Protein AF-A0A351HZQ1-F1 (afdb_monomer_lite)

Sequence (176 aa):
MEFIVR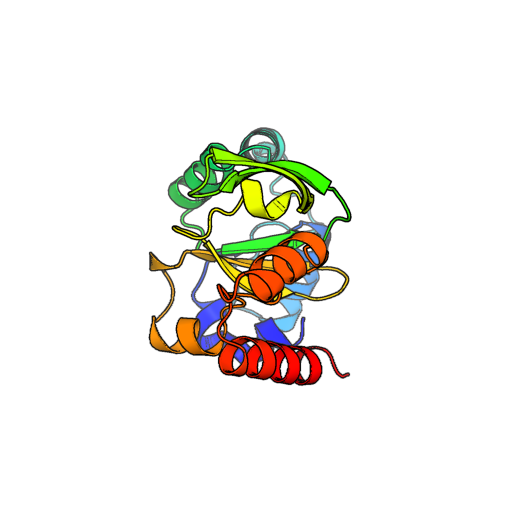ERDVLGSLRLFNQYEWGGYLGWRMGESYKVFGDGRYLFHGQLPEIQKALVSAAGISALAERRGLGGFLIKNESLHLASTRVYPDGSRREILRPWYVFMFPREHWALVYWDDQALLFLDRSKVPAEWLAAHEYRWLRPSDAAALQDALSRGEVQLGALQAERVRHGAQTAR

Radius of gyration: 16.97 Å; chains: 1; bounding box: 44×38×44 Å

Foldseek 3Di:
DVVCLVVLVFNLCFAEAEDQCCQVVCCVSNPPSHDRPHYPVCPCVVCVVLVVVLQVALVSVVVCCVVVVGFKYKDFPDPDWDWDWDADPVRDIDIDTAHPVCGNAPPVFWFFQDDDNTITIIGGCVRGPVVVSVLGGDPQDDPPGVRVSVVCVVVVNDDPVVNVSVVVVRCVVPPD

Secondary structure (DSSP, 8-state):
-HHHHHTHHHHTTS-EEE-HHHHHHHHHHHGGG---S--TT-TTGGGHHHHHHHHTSHHHHHHHHHHHT-SEEEEE----EEEEEEE-TTS-EEEEEEETHHHHS-TTTEEEEEE-SSEEEEEEGGGS-HHHHHHH--SS--TT-HHHHHHHHHTT-S-HHHHHHHHHHHHHHH--

Structure (mmCIF, N/CA/C/O backbone):
data_AF-A0A351HZQ1-F1
#
_entry.id   AF-A0A351HZQ1-F1
#
loop_
_atom_site.group_PDB
_atom_site.id
_atom_site.type_symbol
_atom_site.label_atom_id
_atom_site.label_alt_id
_atom_site.label_comp_id
_atom_site.label_asym_id
_atom_site.label_entity_id
_atom_site.label_seq_id
_atom_site.pdbx_PDB_ins_code
_atom_site.Cartn_x
_atom_site.Cartn_y
_atom_site.Cartn_z
_atom_site.occupancy
_atom_site.B_iso_or_equiv
_atom_site.auth_seq_id
_atom_site.auth_comp_id
_atom_site.auth_asym_id
_atom_site.auth_atom_id
_atom_site.pdbx_PDB_model_num
ATOM 1 N N . MET A 1 1 ? -10.443 -7.868 4.175 1.00 65.25 1 MET A N 1
ATOM 2 C CA . MET A 1 1 ? -10.691 -7.367 5.559 1.00 65.25 1 MET A CA 1
ATOM 3 C C . MET A 1 1 ? -10.381 -8.371 6.674 1.00 65.25 1 MET A C 1
ATOM 5 O O . MET A 1 1 ? -9.990 -7.926 7.745 1.00 65.25 1 MET A O 1
ATOM 9 N N . GLU A 1 2 ? -10.490 -9.689 6.456 1.00 84.81 2 GLU A N 1
ATOM 10 C CA . GLU A 1 2 ? -10.079 -10.702 7.456 1.00 84.81 2 GLU A CA 1
ATOM 11 C C . GLU A 1 2 ? -8.603 -10.579 7.876 1.00 84.81 2 GLU A C 1
ATOM 13 O O . GLU A 1 2 ? -8.262 -10.817 9.031 1.00 84.81 2 GLU A O 1
ATOM 18 N N . PHE A 1 3 ? -7.735 -10.110 6.972 1.00 91.88 3 PHE A N 1
ATOM 19 C CA . PHE A 1 3 ? -6.334 -9.811 7.279 1.00 91.88 3 PHE A CA 1
ATOM 20 C C . PHE A 1 3 ? -6.168 -8.890 8.497 1.00 91.88 3 PHE A C 1
ATOM 22 O O . PHE A 1 3 ? -5.400 -9.211 9.394 1.00 91.88 3 PHE A O 1
ATOM 29 N N . ILE A 1 4 ? -6.905 -7.774 8.565 1.00 90.50 4 ILE A N 1
ATOM 30 C CA . ILE A 1 4 ? -6.718 -6.789 9.642 1.00 90.50 4 ILE A CA 1
ATOM 31 C C . ILE A 1 4 ? -7.123 -7.365 11.003 1.00 90.50 4 ILE A C 1
ATOM 33 O O . ILE A 1 4 ? -6.475 -7.091 12.009 1.00 90.50 4 ILE A O 1
ATOM 37 N N . VAL A 1 5 ? -8.169 -8.195 11.018 1.00 91.06 5 VAL A N 1
ATOM 38 C CA . VAL A 1 5 ? -8.659 -8.866 12.229 1.00 91.06 5 VAL A CA 1
ATOM 39 C C . VAL A 1 5 ? -7.672 -9.926 12.707 1.00 91.06 5 VAL A C 1
ATOM 41 O O . VAL A 1 5 ? -7.398 -10.008 13.902 1.00 91.06 5 VAL A O 1
ATOM 44 N N . ARG A 1 6 ? -7.116 -10.720 11.786 1.00 92.75 6 ARG A N 1
ATOM 45 C CA . ARG A 1 6 ? -6.118 -11.739 12.125 1.00 92.75 6 ARG A CA 1
ATOM 46 C C . ARG A 1 6 ? -4.830 -11.117 12.661 1.00 92.75 6 ARG A C 1
ATOM 48 O O . ARG A 1 6 ? -4.293 -11.601 13.646 1.00 92.75 6 ARG A O 1
ATOM 55 N N . GLU A 1 7 ? -4.376 -10.023 12.058 1.00 94.44 7 GLU A N 1
ATOM 56 C CA . GLU A 1 7 ? -3.133 -9.336 12.433 1.00 94.44 7 GLU A CA 1
ATOM 57 C C . GLU A 1 7 ? -3.353 -8.235 13.493 1.00 94.44 7 GLU A C 1
ATOM 59 O O . GLU A 1 7 ? -2.584 -7.271 13.581 1.00 94.44 7 GLU A O 1
ATOM 64 N N . ARG A 1 8 ? -4.425 -8.336 14.291 1.00 92.31 8 ARG A N 1
ATOM 65 C CA . ARG A 1 8 ? -4.867 -7.272 15.210 1.00 92.31 8 ARG A CA 1
ATOM 66 C C . ARG A 1 8 ? -3.835 -6.868 16.256 1.00 92.31 8 ARG A C 1
ATOM 68 O O . ARG A 1 8 ? -3.844 -5.712 16.668 1.00 92.31 8 ARG A O 1
ATOM 75 N N . ASP A 1 9 ? -2.963 -7.781 16.666 1.00 92.56 9 ASP A N 1
ATOM 76 C CA . ASP A 1 9 ? -1.966 -7.510 17.705 1.00 92.56 9 ASP A CA 1
ATOM 77 C C . ASP A 1 9 ? -0.962 -6.450 17.242 1.00 92.56 9 ASP A C 1
ATOM 79 O O . ASP A 1 9 ? -0.561 -5.578 18.010 1.00 92.56 9 ASP A O 1
ATOM 83 N N . VAL A 1 10 ? -0.624 -6.462 15.949 1.00 94.44 10 VAL A N 1
ATOM 84 C CA . VAL A 1 10 ? 0.206 -5.425 15.333 1.00 94.44 10 VAL A CA 1
ATOM 85 C C . VAL A 1 10 ? -0.666 -4.257 14.887 1.00 94.44 10 VAL A C 1
ATOM 87 O O . VAL A 1 10 ? -0.426 -3.114 15.277 1.00 94.44 10 VAL A O 1
ATOM 90 N N . LEU A 1 11 ? -1.708 -4.522 14.097 1.00 94.38 11 LEU A N 1
ATOM 91 C CA . LEU A 1 11 ? -2.445 -3.470 13.394 1.00 94.38 11 LEU A CA 1
ATOM 92 C C . LEU A 1 11 ? -3.381 -2.655 14.290 1.00 94.38 11 LEU A C 1
ATOM 94 O O . LEU A 1 11 ? -3.608 -1.483 14.002 1.00 94.38 11 LEU A O 1
ATOM 98 N N . GLY A 1 12 ? -3.903 -3.232 15.374 1.00 91.31 12 GLY A N 1
ATOM 99 C CA . GLY A 1 12 ? -4.739 -2.517 16.342 1.00 91.31 12 GLY A CA 1
ATOM 100 C C . GLY A 1 12 ? -3.957 -1.479 17.151 1.00 91.31 12 GLY A C 1
ATOM 101 O O . GLY A 1 12 ? -4.482 -0.433 17.526 1.00 91.31 12 GLY A O 1
ATOM 102 N N . SER A 1 13 ? -2.656 -1.702 17.357 1.00 90.88 13 SER A N 1
ATOM 103 C CA . SER A 1 13 ? -1.802 -0.720 18.037 1.00 90.88 13 SER A CA 1
ATOM 104 C C . SER A 1 13 ? -1.551 0.546 17.201 1.00 90.88 13 SER A C 1
ATOM 106 O O . SER A 1 13 ? -1.206 1.601 17.742 1.00 90.88 13 SER A O 1
ATOM 108 N N . LEU A 1 14 ? -1.751 0.467 15.880 1.00 94.06 14 LEU A N 1
ATOM 109 C CA . LEU A 1 14 ? -1.482 1.549 14.942 1.00 94.06 14 LEU A CA 1
ATOM 110 C C . LEU A 1 14 ? -2.696 2.462 14.754 1.00 94.06 14 LEU A C 1
ATOM 112 O O . LEU A 1 14 ? -3.853 2.050 14.772 1.00 94.06 14 LEU A O 1
ATOM 116 N N . ARG A 1 15 ? -2.419 3.737 14.468 1.00 94.75 15 ARG A N 1
ATOM 117 C CA . ARG A 1 15 ? -3.415 4.647 13.888 1.00 94.75 15 ARG A CA 1
ATOM 118 C C . ARG A 1 15 ? -3.358 4.526 12.374 1.00 94.75 15 ARG A C 1
ATOM 120 O O . ARG A 1 15 ? -2.411 5.020 11.767 1.00 94.75 15 ARG A O 1
ATOM 127 N N . LEU A 1 16 ? -4.336 3.877 11.761 1.00 95.75 16 LEU A N 1
ATOM 128 C CA . LEU A 1 16 ? -4.394 3.757 10.307 1.00 95.75 16 LEU A CA 1
ATOM 129 C C . LEU A 1 16 ? -5.350 4.801 9.739 1.00 95.75 16 LEU A C 1
ATOM 131 O O . LEU A 1 16 ? -6.472 4.943 10.219 1.00 95.75 16 LEU A O 1
ATOM 135 N N . PHE A 1 17 ? -4.927 5.506 8.692 1.00 96.38 17 PHE A N 1
ATOM 136 C CA . PHE A 1 17 ? -5.881 6.191 7.830 1.00 96.38 17 PHE A CA 1
ATOM 137 C C . PHE A 1 17 ? -6.785 5.146 7.173 1.00 96.38 17 PHE A C 1
ATOM 139 O O . PHE A 1 17 ? -6.291 4.130 6.686 1.00 96.38 17 PHE A O 1
ATOM 146 N N . ASN A 1 18 ? -8.087 5.407 7.117 1.00 94.50 18 ASN A N 1
ATOM 147 C CA . ASN A 1 18 ? -9.034 4.598 6.362 1.00 94.50 18 ASN A CA 1
ATOM 148 C C . ASN A 1 18 ? -9.979 5.497 5.566 1.00 94.50 18 ASN A C 1
ATOM 150 O O . ASN A 1 18 ? -10.333 6.592 6.004 1.00 94.50 18 ASN A O 1
ATOM 154 N N . GLN A 1 19 ? -10.427 4.994 4.420 1.00 89.94 19 GLN A N 1
ATOM 155 C CA . GLN A 1 19 ? -11.520 5.600 3.661 1.00 89.94 19 GLN A CA 1
ATOM 156 C C . GLN A 1 19 ? -12.796 5.607 4.511 1.00 89.94 19 GLN A C 1
ATOM 158 O O . GLN A 1 19 ? -13.056 4.661 5.265 1.00 89.94 19 GLN A O 1
ATOM 163 N N . TYR A 1 20 ? -13.567 6.690 4.441 1.00 88.62 20 TYR A N 1
ATOM 164 C CA . TYR A 1 20 ? -14.661 6.944 5.383 1.00 88.62 20 TYR A CA 1
ATOM 165 C C . TYR A 1 20 ? -15.799 5.924 5.264 1.00 88.62 20 TYR A C 1
ATOM 167 O O . TYR A 1 20 ? -16.468 5.626 6.251 1.00 88.62 20 TYR A O 1
ATOM 175 N N . GLU A 1 21 ? -15.982 5.322 4.090 1.00 90.69 21 GLU A N 1
ATOM 176 C CA . GLU A 1 21 ? -16.977 4.275 3.860 1.00 90.69 21 GLU A CA 1
ATOM 177 C C . GLU A 1 21 ? -16.666 2.994 4.657 1.00 90.69 21 GLU A C 1
ATOM 179 O O . GLU A 1 21 ? -17.563 2.200 4.929 1.00 90.69 21 GLU A O 1
ATOM 184 N N . TRP A 1 22 ? -15.410 2.791 5.070 1.00 93.00 22 TRP A N 1
ATOM 185 C CA . TRP A 1 22 ? -14.972 1.588 5.789 1.00 93.00 22 TRP A CA 1
ATOM 186 C C . TRP A 1 22 ? -14.932 1.755 7.308 1.00 93.00 22 TRP A C 1
ATOM 188 O O . TRP A 1 22 ? -14.883 0.759 8.030 1.00 93.00 22 TRP A O 1
ATOM 198 N N . GLY A 1 23 ? -14.966 2.990 7.813 1.00 92.19 23 GLY A N 1
ATOM 199 C CA . GLY A 1 23 ? -14.710 3.271 9.227 1.00 92.19 23 GLY A CA 1
ATOM 200 C C . GLY A 1 23 ? -15.687 2.594 10.185 1.00 92.19 23 GLY A C 1
ATOM 201 O O . GLY A 1 23 ? -15.262 2.001 11.174 1.00 92.19 23 GLY A O 1
ATOM 202 N N . GLY A 1 24 ? -16.985 2.611 9.861 1.00 91.25 24 GLY A N 1
ATOM 203 C CA . GLY A 1 24 ? -18.012 1.980 10.697 1.00 91.25 24 GLY A CA 1
ATOM 204 C C . GLY A 1 24 ? -17.820 0.465 10.809 1.00 91.25 24 GLY A C 1
ATOM 205 O O . GLY A 1 24 ? -17.868 -0.090 11.905 1.00 91.25 24 GLY A O 1
ATOM 206 N N . TYR A 1 25 ? -17.519 -0.196 9.687 1.00 91.19 25 TYR A N 1
ATOM 207 C CA . TYR A 1 25 ? -17.239 -1.633 9.661 1.00 91.19 25 TYR A CA 1
ATOM 208 C C . TYR A 1 25 ? -15.957 -1.987 10.427 1.00 91.19 25 TYR A C 1
ATOM 210 O O . TYR A 1 25 ? -15.951 -2.947 11.197 1.00 91.19 25 TYR A O 1
ATOM 218 N N . LEU A 1 26 ? -14.886 -1.204 10.256 1.00 91.50 26 LEU A N 1
ATOM 219 C CA . LEU A 1 26 ? -13.619 -1.416 10.964 1.00 91.50 26 LEU A CA 1
ATOM 220 C C . LEU A 1 26 ? -13.797 -1.280 12.478 1.00 91.50 26 LEU A C 1
ATOM 222 O O . LEU A 1 26 ? -13.333 -2.144 13.218 1.00 91.50 26 LEU A O 1
ATOM 226 N N . GLY A 1 27 ? -14.524 -0.251 12.926 1.00 90.81 27 GLY A N 1
ATOM 227 C CA . GLY A 1 27 ? -14.865 -0.076 14.337 1.00 90.81 27 GLY A CA 1
ATOM 228 C C . GLY A 1 27 ? -15.675 -1.250 14.893 1.00 90.81 27 GLY A C 1
ATOM 229 O O . GLY A 1 27 ? -15.351 -1.764 15.959 1.00 90.81 27 GLY A O 1
ATOM 230 N N . TRP A 1 28 ? -16.677 -1.732 14.151 1.00 91.19 28 TRP A N 1
ATOM 231 C CA . TRP A 1 28 ? -17.477 -2.891 14.562 1.00 91.19 28 TRP A CA 1
ATOM 232 C C . TRP A 1 28 ? -16.655 -4.187 14.651 1.00 91.19 28 TRP A C 1
ATOM 234 O O . TRP A 1 28 ? -16.761 -4.910 15.638 1.00 91.19 28 TRP A O 1
ATOM 244 N N . ARG A 1 29 ? -15.810 -4.485 13.653 1.00 90.75 29 ARG A N 1
ATOM 245 C CA . ARG A 1 29 ? -15.017 -5.730 13.619 1.00 90.75 29 ARG A CA 1
ATOM 246 C C . ARG A 1 29 ? -13.864 -5.757 14.612 1.00 90.75 29 ARG A C 1
ATOM 248 O O . ARG A 1 29 ? -13.556 -6.822 15.137 1.00 90.75 29 ARG A O 1
ATOM 255 N N . MET A 1 30 ? -13.189 -4.628 14.808 1.00 89.00 30 MET A N 1
ATOM 256 C CA . MET A 1 30 ? -11.969 -4.559 15.617 1.00 89.00 30 MET A CA 1
ATOM 257 C C . MET A 1 30 ? -12.231 -4.094 17.056 1.00 89.00 30 MET A C 1
ATOM 259 O O . MET A 1 30 ? -11.363 -4.244 17.921 1.00 89.00 30 MET A O 1
ATOM 263 N N . GLY A 1 31 ? -13.417 -3.547 17.335 1.00 86.06 31 GLY A N 1
ATOM 264 C CA . GLY A 1 31 ? -13.788 -3.031 18.649 1.00 86.06 31 GLY A CA 1
ATOM 265 C C . GLY A 1 31 ? -12.844 -1.930 19.141 1.00 86.06 31 GLY A C 1
ATOM 266 O O . GLY A 1 31 ? -12.267 -1.175 18.359 1.00 86.06 31 GLY A O 1
ATOM 267 N N . GLU A 1 32 ? -12.647 -1.866 20.458 1.00 83.62 32 GLU A N 1
ATOM 268 C CA . GLU A 1 32 ? -11.841 -0.826 21.121 1.00 83.62 32 GLU A CA 1
ATOM 269 C C . GLU A 1 32 ? -10.360 -0.839 20.725 1.00 83.62 32 GLU A C 1
ATOM 271 O O . GLU A 1 32 ? -9.666 0.170 20.852 1.00 83.62 32 GLU A O 1
ATOM 276 N N . SER A 1 33 ? -9.876 -1.968 20.200 1.00 80.38 33 SER A N 1
ATOM 277 C CA . SER A 1 33 ? -8.493 -2.110 19.746 1.00 80.38 33 SER A CA 1
ATOM 278 C C . SER A 1 33 ? -8.176 -1.347 18.460 1.00 80.38 33 SER A C 1
ATOM 280 O O . SER A 1 33 ? -7.027 -1.360 18.050 1.00 80.38 33 SER A O 1
ATOM 282 N N . TYR A 1 34 ? -9.140 -0.684 17.812 1.00 87.31 34 TYR A N 1
ATOM 283 C CA . TYR A 1 34 ? -8.896 0.064 16.578 1.00 87.31 34 TYR A CA 1
ATOM 284 C C . TYR A 1 34 ? -9.431 1.489 16.646 1.00 87.31 34 TYR A C 1
ATOM 286 O O . TYR A 1 34 ? -10.611 1.740 16.893 1.00 87.31 34 TYR A O 1
ATOM 294 N N . LYS A 1 35 ? -8.552 2.450 16.357 1.00 89.19 35 LYS A N 1
ATOM 295 C CA . LYS A 1 35 ? -8.910 3.869 16.299 1.00 89.19 35 LYS A CA 1
ATOM 296 C C . LYS A 1 35 ? -9.317 4.232 14.878 1.00 89.19 35 LYS A C 1
ATOM 298 O O . LYS A 1 35 ? -8.463 4.488 14.034 1.00 89.19 35 LYS A O 1
ATOM 303 N N . VAL A 1 36 ? -10.626 4.267 14.638 1.00 89.75 36 VAL A N 1
ATOM 304 C CA . VAL A 1 36 ? -11.205 4.691 13.357 1.00 89.75 36 VAL A CA 1
ATOM 305 C C . VAL A 1 36 ? -10.781 6.128 13.044 1.00 89.75 36 VAL A C 1
ATOM 307 O O . VAL A 1 36 ? -10.999 7.029 13.853 1.00 89.75 36 VAL A O 1
ATOM 310 N N . PHE A 1 37 ? -10.180 6.343 11.870 1.00 91.94 37 PHE A N 1
ATOM 311 C CA . PHE A 1 37 ? -9.738 7.670 11.435 1.00 91.94 37 PHE A CA 1
ATOM 312 C C . PHE A 1 37 ? -10.916 8.541 10.982 1.00 91.94 37 PHE A C 1
ATOM 314 O O . PHE A 1 37 ? -11.021 9.704 11.362 1.00 91.94 37 PHE A O 1
ATOM 321 N N . GLY A 1 38 ? -11.828 7.961 10.202 1.00 89.38 38 GLY A N 1
ATOM 322 C CA . GLY A 1 38 ? -13.076 8.586 9.768 1.00 89.38 38 GLY A CA 1
ATOM 323 C C . GLY A 1 38 ? -14.109 7.526 9.396 1.00 89.38 38 GLY A C 1
ATOM 324 O O . GLY A 1 38 ? -13.738 6.427 8.985 1.00 89.38 38 GLY A O 1
ATOM 325 N N . ASP A 1 39 ? -15.396 7.836 9.557 1.00 90.69 39 ASP A N 1
ATOM 326 C CA . ASP A 1 39 ? -16.506 6.946 9.199 1.00 90.69 39 ASP A CA 1
ATOM 327 C C . ASP A 1 39 ? -17.709 7.697 8.604 1.00 90.69 39 ASP A C 1
ATOM 329 O O . ASP A 1 39 ? -17.714 8.924 8.510 1.00 90.69 39 ASP A O 1
ATOM 333 N N . GLY A 1 40 ? -18.763 6.965 8.234 1.00 86.62 40 GLY A N 1
ATOM 334 C CA . GLY A 1 40 ? -19.977 7.520 7.628 1.00 86.62 40 GLY A CA 1
ATOM 335 C C . GLY A 1 40 ? -20.721 8.589 8.444 1.00 86.62 40 GLY A C 1
ATOM 336 O O . GLY A 1 40 ? -21.600 9.241 7.891 1.00 86.62 40 GLY A O 1
ATOM 337 N N . ARG A 1 41 ? -20.373 8.835 9.718 1.00 87.12 41 ARG A N 1
ATOM 338 C CA . ARG A 1 41 ? -20.931 9.952 10.508 1.00 87.12 41 ARG A CA 1
ATOM 339 C C . ARG A 1 41 ? -20.371 11.310 10.087 1.00 87.12 41 ARG A C 1
ATOM 341 O O . ARG A 1 41 ? -20.878 12.336 10.527 1.00 87.12 41 ARG A O 1
ATOM 348 N N . TYR A 1 42 ? -19.311 11.326 9.275 1.00 86.12 42 TYR A N 1
ATOM 349 C CA . TYR A 1 42 ? -18.762 12.534 8.652 1.00 86.12 42 TYR A CA 1
ATOM 350 C C . TYR A 1 42 ? -18.246 13.601 9.643 1.00 86.12 42 TYR A C 1
ATOM 352 O O . TYR A 1 42 ? -18.037 14.763 9.294 1.00 86.12 42 TYR A O 1
ATOM 360 N N . LEU A 1 43 ? -17.940 13.203 10.885 1.00 84.94 43 LEU A N 1
ATOM 361 C CA . LEU A 1 43 ? -17.435 14.097 11.943 1.00 84.94 43 LEU A CA 1
ATOM 362 C C . LEU A 1 43 ? -16.071 14.737 11.609 1.00 84.94 43 LEU A C 1
ATOM 364 O O . LEU A 1 43 ? -15.678 15.727 12.217 1.00 84.94 43 LEU A O 1
ATOM 368 N N . PHE A 1 44 ? -15.367 14.208 10.609 1.00 84.94 44 PHE A N 1
ATOM 369 C CA . PHE A 1 44 ? -14.059 14.664 10.134 1.00 84.94 44 PHE A CA 1
ATOM 370 C C . PHE A 1 44 ? -14.142 15.636 8.939 1.00 84.94 44 PHE A C 1
ATOM 372 O O . PHE A 1 44 ? -13.105 16.041 8.421 1.00 84.94 44 PHE A O 1
ATOM 379 N N . HIS A 1 45 ? -15.342 16.031 8.494 1.00 85.31 45 HIS A N 1
ATOM 380 C CA . HIS A 1 45 ? -15.558 16.886 7.316 1.00 85.31 45 HIS A CA 1
ATOM 381 C C . HIS A 1 45 ? -14.693 18.161 7.270 1.00 85.31 45 HIS A C 1
ATOM 383 O O . HIS A 1 45 ? -14.139 18.486 6.223 1.00 85.31 45 HIS A O 1
ATOM 389 N N . GLY A 1 46 ? -14.488 18.844 8.404 1.00 88.88 46 GLY A N 1
ATOM 390 C CA . GLY A 1 46 ? -13.620 20.029 8.483 1.00 88.88 46 GLY A CA 1
ATOM 391 C C . GLY A 1 46 ? -12.138 19.756 8.178 1.00 88.88 46 GLY A C 1
ATOM 392 O O . GLY A 1 46 ? -11.381 20.681 7.906 1.00 88.88 46 GLY A O 1
ATOM 393 N N . GLN A 1 47 ? -11.717 18.490 8.194 1.00 89.44 47 GLN A N 1
ATOM 394 C CA . GLN A 1 47 ? -10.354 18.047 7.883 1.00 89.44 47 GLN A CA 1
ATOM 395 C C . GLN A 1 47 ? -10.200 17.604 6.420 1.00 89.44 47 GLN A C 1
ATOM 397 O O . GLN A 1 47 ? -9.077 17.383 5.967 1.00 89.44 47 GLN A O 1
ATOM 402 N N . LEU A 1 48 ? -11.299 17.484 5.664 1.00 88.94 48 LEU A N 1
ATOM 403 C CA . LEU A 1 48 ? -11.274 17.016 4.276 1.00 88.94 48 LEU A CA 1
ATOM 404 C C . LEU A 1 48 ? -10.351 17.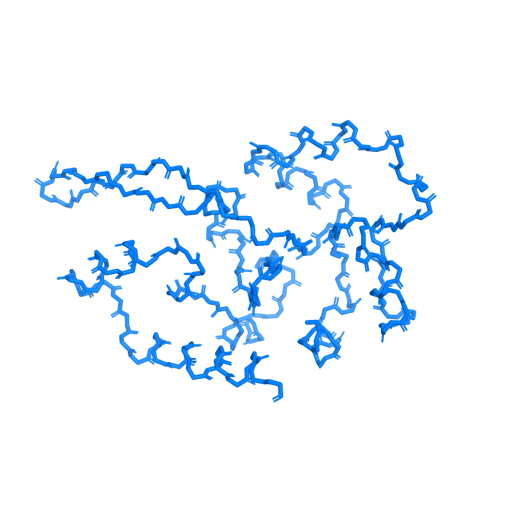829 3.367 1.00 88.94 48 LEU A C 1
ATOM 406 O O . LEU A 1 48 ? -9.607 17.192 2.625 1.00 88.94 48 LEU A O 1
ATOM 410 N N . PRO A 1 49 ? -10.313 19.178 3.422 1.00 92.12 49 PRO A N 1
ATOM 411 C CA . PRO A 1 49 ? -9.406 19.937 2.564 1.00 92.12 49 PRO A CA 1
ATOM 412 C C . PRO A 1 49 ? -7.930 19.599 2.817 1.00 92.12 49 PRO A C 1
ATOM 414 O O . PRO A 1 49 ? -7.150 19.481 1.874 1.00 92.12 49 PRO A O 1
ATOM 417 N N . GLU A 1 50 ? -7.544 19.393 4.083 1.00 91.62 50 GLU A N 1
ATOM 418 C CA . GLU A 1 50 ? -6.185 18.973 4.445 1.00 91.62 50 GLU A CA 1
ATOM 419 C C . GLU A 1 50 ? -5.890 17.568 3.911 1.00 91.62 50 GLU A C 1
ATOM 421 O O . GLU A 1 50 ? -4.857 17.349 3.279 1.00 91.62 50 GLU A O 1
ATOM 426 N N . ILE A 1 51 ? -6.808 16.626 4.149 1.00 92.25 51 ILE A N 1
ATOM 427 C CA . ILE A 1 51 ? -6.662 15.227 3.741 1.00 92.25 51 ILE A CA 1
ATOM 428 C C . ILE A 1 51 ? -6.563 15.129 2.215 1.00 92.25 51 ILE A C 1
ATOM 430 O O . ILE A 1 51 ? -5.627 14.525 1.702 1.00 92.25 51 ILE A O 1
ATOM 434 N N . GLN A 1 52 ? -7.473 15.764 1.476 1.00 91.62 52 GLN A N 1
ATOM 435 C CA . GLN A 1 52 ? -7.472 15.753 0.011 1.00 91.62 52 GLN A CA 1
ATOM 436 C C . GLN A 1 52 ? -6.184 16.355 -0.552 1.00 91.62 52 GLN A C 1
ATOM 438 O O . GLN A 1 52 ? -5.563 15.762 -1.431 1.00 91.62 52 GLN A O 1
ATOM 443 N N . LYS A 1 53 ? -5.727 17.487 -0.000 1.00 93.06 53 LYS A N 1
ATOM 444 C CA . LYS A 1 53 ? -4.452 18.099 -0.393 1.00 93.06 53 LYS A CA 1
ATOM 445 C C . LYS A 1 53 ? -3.253 17.194 -0.093 1.00 93.06 53 LYS A C 1
ATOM 447 O O . LYS A 1 53 ? -2.273 17.217 -0.832 1.00 93.06 53 LYS A O 1
ATOM 452 N N . ALA A 1 54 ? -3.299 16.415 0.984 1.00 93.62 54 ALA A N 1
ATOM 453 C CA . ALA A 1 54 ? -2.222 15.499 1.334 1.00 93.62 54 ALA A CA 1
ATOM 454 C C . ALA A 1 54 ? -2.148 14.291 0.385 1.00 93.62 54 ALA A C 1
ATOM 456 O O . ALA A 1 54 ? -1.057 13.919 -0.038 1.00 93.62 54 ALA A O 1
ATOM 457 N N . LEU A 1 55 ? -3.292 13.704 0.021 1.00 92.31 55 LEU A N 1
ATOM 458 C CA . LEU A 1 55 ? -3.355 12.434 -0.714 1.00 92.31 55 LEU A CA 1
ATOM 459 C C . LEU A 1 55 ? -2.934 12.515 -2.193 1.00 92.31 55 LEU A C 1
ATOM 461 O O . LEU A 1 55 ? -2.804 11.477 -2.834 1.00 92.31 55 LEU A O 1
ATOM 465 N N . VAL A 1 56 ? -2.680 13.710 -2.733 1.00 92.44 56 VAL A N 1
ATOM 466 C CA . VAL A 1 56 ? -2.245 13.895 -4.132 1.00 92.44 56 VAL A CA 1
ATOM 467 C C . VAL A 1 56 ? -0.721 13.889 -4.320 1.00 92.44 56 VAL A C 1
ATOM 469 O O . VAL A 1 56 ? -0.241 14.076 -5.436 1.00 92.44 56 VAL A O 1
ATOM 472 N N . SER A 1 57 ? 0.068 13.722 -3.251 1.00 94.94 57 SER A N 1
ATOM 473 C CA . SER A 1 57 ? 1.534 13.660 -3.347 1.00 94.94 57 SER A CA 1
ATOM 474 C C . SER A 1 57 ? 2.160 12.793 -2.250 1.00 94.94 57 SER A C 1
ATOM 476 O O . SER A 1 57 ? 1.660 12.748 -1.127 1.00 94.94 57 SER A O 1
ATOM 478 N N . ALA A 1 58 ? 3.315 12.180 -2.534 1.00 96.06 58 ALA A N 1
ATOM 479 C CA . ALA A 1 58 ? 4.078 11.429 -1.531 1.00 96.06 58 ALA A CA 1
ATOM 480 C C . ALA A 1 58 ? 4.481 12.298 -0.329 1.00 96.06 58 ALA A C 1
ATOM 482 O O . ALA A 1 58 ? 4.354 11.879 0.819 1.00 96.06 58 ALA A O 1
ATOM 483 N N . ALA A 1 59 ? 4.916 13.538 -0.582 1.00 96.25 59 ALA A N 1
ATOM 484 C CA . ALA A 1 59 ? 5.259 14.484 0.477 1.00 96.25 59 ALA A CA 1
ATOM 485 C C . ALA A 1 59 ? 4.040 14.828 1.349 1.00 96.25 59 ALA A C 1
ATOM 487 O O . ALA A 1 59 ? 4.151 14.894 2.572 1.00 96.25 59 ALA A O 1
ATOM 488 N N . GLY A 1 60 ? 2.868 15.004 0.732 1.00 96.94 60 GLY A N 1
ATOM 489 C CA . GLY A 1 60 ? 1.614 15.237 1.441 1.00 96.94 60 GLY A CA 1
ATOM 490 C C . GLY A 1 60 ? 1.214 14.059 2.328 1.00 96.94 60 GLY A C 1
ATOM 491 O O . GLY A 1 60 ? 0.881 14.278 3.493 1.00 96.94 60 GLY A O 1
ATOM 492 N N . ILE A 1 61 ? 1.316 12.827 1.821 1.00 96.94 61 ILE A N 1
ATOM 493 C CA . ILE A 1 61 ? 1.078 11.590 2.583 1.00 96.94 61 ILE A CA 1
ATOM 494 C C . ILE A 1 61 ? 2.008 11.503 3.791 1.00 96.94 61 ILE A C 1
ATOM 496 O O . ILE A 1 61 ? 1.523 11.337 4.911 1.00 96.94 61 ILE A O 1
ATOM 500 N N . SER A 1 62 ? 3.317 11.675 3.591 1.00 95.88 62 SER A N 1
ATOM 501 C CA . SER A 1 62 ? 4.294 11.644 4.684 1.00 95.88 62 SER A CA 1
ATOM 502 C C . SER A 1 62 ? 3.997 12.717 5.732 1.00 95.88 62 SER A C 1
ATOM 504 O O . SER A 1 62 ? 3.954 12.426 6.925 1.00 95.88 62 SER A O 1
ATOM 506 N N . ALA A 1 63 ? 3.691 13.940 5.296 1.00 95.94 63 ALA A N 1
ATOM 507 C CA . ALA A 1 63 ? 3.403 15.040 6.206 1.00 95.94 63 ALA A CA 1
ATOM 508 C C . ALA A 1 63 ? 2.079 14.842 6.972 1.00 95.94 63 ALA A C 1
ATOM 510 O O . ALA A 1 63 ? 1.980 15.209 8.142 1.00 95.94 63 ALA A O 1
ATOM 511 N N . LEU A 1 64 ? 1.053 14.254 6.344 1.00 96.25 64 LEU A N 1
ATOM 512 C CA . LEU A 1 64 ? -0.190 13.883 7.028 1.00 96.25 64 LEU A CA 1
ATOM 513 C C . LEU A 1 64 ? 0.062 12.778 8.060 1.00 96.25 64 LEU A C 1
ATOM 515 O O . LEU A 1 64 ? -0.447 12.863 9.180 1.00 96.25 64 LEU A O 1
ATOM 519 N N . ALA A 1 65 ? 0.858 11.769 7.699 1.00 96.62 65 ALA A N 1
ATOM 520 C CA . ALA A 1 65 ? 1.210 10.670 8.588 1.00 96.62 65 ALA A CA 1
ATOM 521 C C . ALA A 1 65 ? 1.942 11.154 9.838 1.00 96.62 65 ALA A C 1
ATOM 523 O O . ALA A 1 65 ? 1.597 10.752 10.948 1.00 96.62 65 ALA A O 1
ATOM 524 N N . GLU A 1 66 ? 2.900 12.059 9.667 1.00 95.88 66 GLU A N 1
ATOM 525 C CA . GLU A 1 66 ? 3.627 12.680 10.767 1.00 95.88 66 GLU A CA 1
ATOM 526 C C . GLU A 1 66 ? 2.687 13.502 11.659 1.00 95.88 66 GLU A C 1
ATOM 528 O O . GLU A 1 66 ? 2.528 13.188 12.840 1.00 95.88 66 GLU A O 1
ATOM 533 N N . ARG A 1 67 ? 1.970 14.482 11.085 1.00 94.94 67 ARG A N 1
ATOM 534 C CA . ARG A 1 67 ? 1.085 15.385 11.845 1.00 94.94 67 ARG A CA 1
ATOM 535 C C . ARG A 1 67 ? -0.008 14.660 12.624 1.00 94.94 67 ARG A C 1
ATOM 537 O O . ARG A 1 67 ? -0.418 15.122 13.686 1.00 94.94 67 ARG A O 1
ATOM 544 N N . ARG A 1 68 ? -0.529 13.555 12.085 1.00 93.56 68 ARG A N 1
ATOM 545 C CA . ARG A 1 68 ? -1.636 12.793 12.690 1.00 93.56 68 ARG A CA 1
ATOM 546 C C . ARG A 1 68 ? -1.167 11.540 13.436 1.00 93.56 68 ARG A C 1
ATOM 548 O O . ARG A 1 68 ? -2.000 10.829 14.004 1.00 93.56 68 ARG A O 1
ATOM 555 N N . GLY A 1 69 ? 0.141 11.276 13.462 1.00 95.12 69 GLY A N 1
ATOM 556 C CA . GLY A 1 69 ? 0.726 10.099 14.100 1.00 95.12 69 GLY A CA 1
ATOM 557 C C . GLY A 1 69 ? 0.272 8.778 13.470 1.00 95.12 69 GLY A C 1
ATOM 558 O O . GLY A 1 69 ? 0.093 7.798 14.189 1.00 95.12 69 GLY A O 1
ATOM 559 N N . LEU A 1 70 ? 0.053 8.742 12.153 1.00 96.69 70 LEU A N 1
ATOM 560 C CA . LEU A 1 70 ? -0.435 7.557 11.443 1.00 96.69 70 LEU A CA 1
ATOM 561 C C . LEU A 1 70 ? 0.672 6.514 11.278 1.00 96.69 70 LEU A C 1
ATOM 563 O O . LEU A 1 70 ? 1.808 6.852 10.951 1.00 96.69 70 LEU A O 1
ATOM 567 N N . GLY A 1 71 ? 0.331 5.249 11.507 1.00 97.31 71 GLY A N 1
ATOM 568 C CA . GLY A 1 71 ? 1.172 4.078 11.250 1.00 97.31 71 GLY A CA 1
ATOM 569 C C . GLY A 1 71 ? 0.974 3.468 9.867 1.00 97.31 71 GLY A C 1
ATOM 570 O O . GLY A 1 71 ? 1.736 2.592 9.470 1.00 97.31 71 GLY A O 1
ATOM 571 N N . GLY A 1 72 ? -0.040 3.912 9.126 1.00 97.69 72 GLY A N 1
ATOM 572 C CA . GLY A 1 72 ? -0.353 3.349 7.824 1.00 97.69 72 GLY A CA 1
ATOM 573 C C . GLY A 1 72 ? -1.594 3.941 7.174 1.00 97.69 72 GLY A C 1
ATOM 574 O O . GLY A 1 72 ? -2.291 4.778 7.752 1.00 97.69 72 GLY A O 1
ATOM 575 N N . PHE A 1 73 ? -1.852 3.470 5.960 1.00 98.06 73 PHE A N 1
ATOM 576 C CA . PHE A 1 73 ? -2.930 3.895 5.084 1.00 98.06 73 PHE A CA 1
ATOM 577 C C . PHE A 1 73 ? -3.639 2.675 4.505 1.00 98.06 73 PHE A C 1
ATOM 579 O O . PHE A 1 73 ? -3.042 1.888 3.772 1.00 98.06 73 PHE A O 1
ATOM 586 N N . LEU A 1 74 ? -4.925 2.554 4.819 1.00 96.81 74 LEU A N 1
ATOM 587 C CA . LEU A 1 74 ? -5.867 1.647 4.185 1.00 96.81 74 LEU A CA 1
ATOM 588 C C . LEU A 1 74 ? -6.666 2.439 3.140 1.00 96.81 74 LEU A C 1
ATOM 590 O O . LEU A 1 74 ? -7.546 3.236 3.477 1.00 96.81 74 LEU A O 1
ATOM 594 N N . ILE A 1 75 ? -6.333 2.241 1.868 1.00 95.81 75 ILE A N 1
ATOM 595 C CA . ILE A 1 75 ? -6.843 3.033 0.737 1.00 95.81 75 ILE A CA 1
ATOM 596 C C . ILE A 1 75 ? -7.466 2.142 -0.333 1.00 95.81 75 ILE A C 1
ATOM 598 O O . ILE A 1 75 ? -7.257 0.932 -0.329 1.00 95.81 75 ILE A O 1
ATOM 602 N N . LYS A 1 76 ? -8.227 2.740 -1.255 1.00 95.12 76 LYS A N 1
ATOM 603 C CA . LYS A 1 76 ? -8.840 2.021 -2.376 1.00 95.12 76 LYS A CA 1
ATOM 604 C C . LYS A 1 76 ? -7.773 1.537 -3.354 1.00 95.12 76 LYS A C 1
ATOM 606 O O . LYS A 1 76 ? -6.834 2.269 -3.672 1.00 95.12 76 LYS A O 1
ATOM 611 N N . ASN A 1 77 ? -7.940 0.312 -3.842 1.00 95.44 77 ASN A N 1
ATOM 612 C CA . ASN A 1 77 ? -7.154 -0.219 -4.949 1.00 95.44 77 ASN A CA 1
ATOM 613 C C . ASN A 1 77 ? -7.701 0.327 -6.279 1.00 95.44 77 ASN A C 1
ATOM 615 O O . ASN A 1 77 ? -8.432 -0.340 -7.006 1.00 95.44 77 ASN A O 1
ATOM 619 N N . GLU A 1 78 ? -7.413 1.597 -6.556 1.00 92.88 78 GLU A N 1
ATOM 620 C CA . GLU A 1 78 ? -7.894 2.261 -7.768 1.00 92.88 78 GLU A CA 1
ATOM 621 C C . GLU A 1 78 ? -7.095 1.833 -9.003 1.00 92.88 78 GLU A C 1
ATOM 623 O O . GLU A 1 78 ? -5.864 1.760 -8.981 1.00 92.88 78 GLU A O 1
ATOM 628 N N . SER A 1 79 ? -7.800 1.621 -10.116 1.00 90.19 79 SER A N 1
ATOM 629 C CA . SER A 1 79 ? -7.205 1.299 -11.420 1.00 90.19 79 SER A CA 1
ATOM 630 C C . SER A 1 79 ? -6.719 2.560 -12.143 1.00 90.19 79 SER A C 1
ATOM 632 O O . SER A 1 79 ? -7.188 2.889 -13.229 1.00 90.19 79 SER A O 1
ATOM 634 N N . LEU A 1 80 ? -5.800 3.288 -11.507 1.00 93.75 80 LEU A N 1
ATOM 635 C CA . LEU A 1 80 ? -5.146 4.466 -12.074 1.00 93.75 80 LEU A CA 1
ATOM 636 C C . LEU A 1 80 ? -3.662 4.175 -12.308 1.00 93.75 80 LEU A C 1
ATOM 638 O O . LEU A 1 80 ? -2.939 3.803 -11.381 1.00 93.75 80 LEU A O 1
ATOM 642 N N . HIS A 1 81 ? -3.199 4.413 -13.534 1.00 95.94 81 HIS A N 1
ATOM 643 C CA . HIS A 1 81 ? -1.802 4.254 -13.930 1.00 95.94 81 HIS A CA 1
ATOM 644 C C . HIS A 1 81 ? -1.197 5.585 -14.354 1.00 95.94 81 HIS A C 1
ATOM 646 O O . HIS A 1 81 ? -1.853 6.406 -14.989 1.00 95.94 81 HIS A O 1
ATOM 652 N N . LEU A 1 82 ? 0.079 5.767 -14.031 1.00 95.12 82 LEU A N 1
ATOM 653 C CA . LEU A 1 82 ? 0.888 6.905 -14.448 1.00 95.12 82 LEU A CA 1
ATOM 654 C C . LEU A 1 82 ? 2.136 6.396 -15.172 1.00 95.12 82 LEU A C 1
ATOM 656 O O . LEU A 1 82 ? 2.656 5.317 -14.867 1.00 95.12 82 LEU A O 1
ATOM 660 N N . ALA A 1 83 ? 2.625 7.178 -16.130 1.00 95.69 83 ALA A N 1
ATOM 661 C CA . ALA A 1 83 ? 3.859 6.867 -16.833 1.00 95.69 83 ALA A CA 1
ATOM 662 C C . ALA A 1 83 ? 5.069 7.000 -15.896 1.00 95.69 83 ALA A C 1
ATOM 664 O O . ALA A 1 83 ? 5.242 8.000 -15.200 1.00 95.69 83 ALA A O 1
ATOM 665 N N . SER A 1 84 ? 5.925 5.981 -15.892 1.00 94.88 84 SER A N 1
ATOM 666 C CA . SER A 1 84 ? 7.224 5.980 -15.225 1.00 94.88 84 SER A CA 1
ATOM 667 C C . SER A 1 84 ? 8.305 5.727 -16.263 1.00 94.88 84 SER A C 1
ATOM 669 O O . SER A 1 84 ? 8.271 4.716 -16.962 1.00 94.88 84 SER A O 1
ATOM 671 N N . THR A 1 85 ? 9.286 6.623 -16.354 1.00 96.06 85 THR A N 1
ATOM 672 C CA . THR A 1 85 ? 10.483 6.367 -17.160 1.00 96.06 85 THR A CA 1
ATOM 673 C C . THR A 1 85 ? 11.517 5.649 -16.308 1.00 96.06 85 THR A C 1
ATOM 675 O O . THR A 1 85 ? 12.019 6.198 -15.327 1.00 96.06 85 THR A O 1
ATOM 678 N N . ARG A 1 86 ? 11.868 4.430 -16.710 1.00 94.31 86 ARG A N 1
ATOM 679 C CA . ARG A 1 86 ? 12.995 3.684 -16.165 1.00 94.31 86 ARG A CA 1
ATOM 680 C C . ARG A 1 86 ? 14.238 3.947 -17.010 1.00 94.31 86 ARG A C 1
ATOM 682 O O . ARG A 1 86 ? 14.181 3.839 -18.233 1.00 94.31 86 ARG A O 1
ATOM 689 N N . VAL A 1 87 ? 15.347 4.276 -16.351 1.00 95.06 87 VAL A N 1
ATOM 690 C CA . VAL A 1 87 ? 16.673 4.413 -16.971 1.00 95.06 87 VAL A CA 1
ATOM 691 C C . VAL A 1 87 ? 17.523 3.220 -16.547 1.00 95.06 87 VAL A C 1
ATOM 693 O O . VAL A 1 87 ? 17.565 2.886 -15.361 1.00 95.06 87 VAL A O 1
ATOM 696 N N . TYR A 1 88 ? 18.163 2.562 -17.507 1.00 93.94 88 TYR A N 1
ATOM 697 C CA . TYR A 1 88 ? 18.969 1.364 -17.275 1.00 93.94 88 TYR A CA 1
ATOM 698 C C . TYR A 1 88 ? 20.473 1.681 -17.225 1.00 93.94 88 TYR A C 1
ATOM 700 O O . TYR A 1 88 ? 20.881 2.756 -17.672 1.00 93.94 88 TYR A O 1
ATOM 708 N N . PRO A 1 89 ? 21.318 0.760 -16.713 1.00 93.44 89 PRO A N 1
ATOM 709 C CA . PRO A 1 89 ? 22.768 0.971 -16.640 1.00 93.44 89 PRO A CA 1
ATOM 710 C C . PRO A 1 89 ? 23.448 1.237 -17.991 1.00 93.44 89 PRO A C 1
ATOM 712 O O . PRO A 1 89 ? 24.464 1.920 -18.034 1.00 93.44 89 PRO A O 1
ATOM 715 N N . ASP A 1 90 ? 22.880 0.736 -19.090 1.00 93.56 90 ASP A N 1
ATOM 716 C CA . ASP A 1 90 ? 23.347 0.976 -20.465 1.00 93.56 90 ASP A CA 1
ATOM 717 C C . ASP A 1 90 ? 22.881 2.330 -21.046 1.00 93.56 90 ASP A C 1
ATOM 719 O O . ASP A 1 90 ? 23.123 2.628 -22.214 1.00 93.56 90 ASP A O 1
ATOM 723 N N . GLY A 1 91 ? 22.190 3.153 -20.249 1.00 94.56 91 GLY A N 1
ATOM 724 C CA . GLY A 1 91 ? 21.639 4.446 -20.653 1.00 94.56 91 GLY A CA 1
ATOM 725 C C . GLY A 1 91 ? 20.328 4.362 -21.438 1.00 94.56 91 GLY A C 1
ATOM 726 O O . GLY A 1 91 ? 19.707 5.401 -21.690 1.00 94.56 91 GLY A O 1
ATOM 727 N N . SER A 1 92 ? 19.864 3.157 -21.793 1.00 94.56 92 SER A N 1
ATOM 728 C CA . SER A 1 92 ? 18.568 2.984 -22.442 1.00 94.56 92 SER A CA 1
ATOM 729 C C . SER A 1 92 ? 17.430 3.399 -21.505 1.00 94.56 92 SER A C 1
ATOM 731 O O . SER A 1 92 ? 17.556 3.409 -20.273 1.00 94.56 92 SER A O 1
ATOM 733 N N . ARG A 1 93 ? 16.303 3.796 -22.100 1.00 96.62 93 ARG A N 1
ATOM 734 C CA . ARG A 1 93 ? 15.117 4.251 -21.374 1.00 96.62 93 ARG A CA 1
ATOM 735 C C . ARG A 1 93 ? 13.910 3.440 -21.798 1.00 96.62 93 ARG A C 1
ATOM 737 O O . ARG A 1 93 ? 13.749 3.142 -22.978 1.00 96.62 93 ARG A O 1
ATOM 744 N N . ARG A 1 94 ? 13.042 3.134 -20.841 1.00 95.19 94 ARG A N 1
ATOM 745 C CA . ARG A 1 94 ? 11.749 2.502 -21.098 1.00 95.19 94 ARG A CA 1
ATOM 746 C C . ARG A 1 94 ? 10.672 3.207 -20.307 1.00 95.19 94 ARG A C 1
ATOM 748 O O . ARG A 1 94 ? 10.808 3.404 -19.102 1.00 95.19 94 ARG A O 1
ATOM 755 N N . GLU A 1 95 ? 9.593 3.552 -20.987 1.00 97.25 95 GLU A N 1
ATOM 756 C CA . GLU A 1 95 ? 8.374 3.981 -20.324 1.00 97.25 95 GLU A CA 1
ATOM 757 C C . GLU A 1 95 ? 7.560 2.753 -19.901 1.00 97.25 95 GLU A C 1
ATOM 759 O O . GLU A 1 95 ? 7.384 1.803 -20.669 1.00 97.25 95 GLU A O 1
ATOM 764 N N . ILE A 1 96 ? 7.098 2.755 -18.655 1.00 96.62 96 ILE A N 1
ATOM 765 C CA . ILE A 1 96 ? 6.246 1.718 -18.080 1.00 96.62 96 ILE A CA 1
ATOM 766 C C . ILE A 1 96 ? 5.076 2.422 -17.400 1.00 96.62 96 ILE A C 1
ATOM 768 O O . ILE A 1 96 ? 5.279 3.281 -16.541 1.00 96.62 96 ILE A O 1
ATOM 772 N N . LEU A 1 97 ? 3.849 2.047 -17.759 1.00 96.62 97 LEU A N 1
ATOM 773 C CA . LEU A 1 97 ? 2.664 2.455 -17.010 1.00 96.62 97 LEU A CA 1
ATOM 774 C C . LEU A 1 97 ? 2.630 1.690 -15.689 1.00 96.62 97 LEU A C 1
ATOM 776 O O . LEU A 1 97 ? 2.608 0.458 -15.677 1.00 96.62 97 LEU A O 1
ATOM 780 N N . ARG A 1 98 ? 2.638 2.423 -14.578 1.00 97.06 98 ARG A N 1
ATOM 781 C CA . ARG A 1 98 ? 2.677 1.858 -13.227 1.00 97.06 98 ARG A CA 1
ATOM 782 C C . ARG A 1 98 ? 1.521 2.390 -12.392 1.00 97.06 98 ARG A C 1
ATOM 784 O O . ARG A 1 98 ? 1.098 3.524 -12.618 1.00 97.06 98 ARG A O 1
ATOM 791 N N . PRO A 1 99 ? 0.996 1.611 -11.438 1.00 96.88 99 PRO A N 1
ATOM 792 C CA . PRO A 1 99 ? -0.147 2.047 -10.653 1.00 96.88 99 PRO A CA 1
ATOM 793 C C . PRO A 1 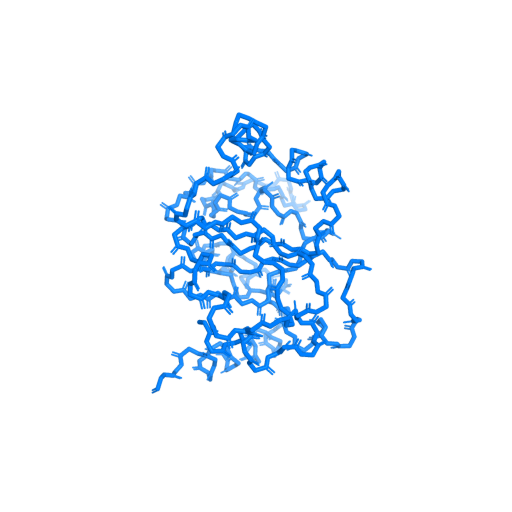99 ? 0.225 3.246 -9.773 1.00 96.88 99 PRO A C 1
ATOM 795 O O . PRO A 1 99 ? 1.306 3.288 -9.187 1.00 96.88 99 PRO A O 1
ATOM 798 N N . TRP A 1 100 ? -0.676 4.224 -9.669 1.00 95.19 100 TRP A N 1
ATOM 799 C CA . TRP A 1 100 ? -0.449 5.530 -9.032 1.00 95.19 100 TRP A CA 1
ATOM 800 C C . TRP A 1 100 ? 0.166 5.444 -7.625 1.00 95.19 100 TRP A C 1
ATOM 802 O O . TRP A 1 100 ? 1.001 6.268 -7.242 1.00 95.19 100 TRP A O 1
ATOM 812 N N . TYR A 1 101 ? -0.203 4.417 -6.856 1.00 95.94 101 TYR A N 1
ATOM 813 C CA . TYR A 1 101 ? 0.234 4.274 -5.474 1.00 95.94 101 TYR A CA 1
ATOM 814 C C . TYR A 1 101 ? 1.752 4.067 -5.360 1.00 95.94 101 TYR A C 1
ATOM 816 O O . TYR A 1 101 ? 2.317 4.373 -4.314 1.00 95.94 101 TYR A O 1
ATOM 824 N N . VAL A 1 102 ? 2.452 3.583 -6.401 1.00 95.94 102 VAL A N 1
ATOM 825 C CA . VAL A 1 102 ? 3.918 3.392 -6.333 1.00 95.94 102 VAL A CA 1
ATOM 826 C C . VAL A 1 102 ? 4.666 4.718 -6.253 1.00 95.94 102 VAL A C 1
ATOM 828 O O . VAL A 1 102 ? 5.788 4.747 -5.758 1.00 95.94 102 VAL A O 1
ATOM 831 N N . PHE A 1 103 ? 4.043 5.800 -6.724 1.00 95.25 103 PHE A N 1
ATOM 832 C CA . PHE A 1 103 ? 4.587 7.154 -6.663 1.00 95.25 103 PHE A CA 1
ATOM 833 C C . PHE A 1 103 ? 4.220 7.855 -5.357 1.00 95.25 103 PHE A C 1
ATOM 835 O O . PHE A 1 103 ? 4.927 8.758 -4.930 1.00 95.25 103 PHE A O 1
ATOM 842 N N . MET A 1 104 ? 3.108 7.453 -4.741 1.00 95.75 104 MET A N 1
ATOM 843 C CA . MET A 1 104 ? 2.574 8.044 -3.513 1.00 95.75 104 MET A CA 1
ATOM 844 C C . MET A 1 104 ? 3.131 7.383 -2.248 1.00 95.75 104 MET A C 1
ATOM 846 O O . MET A 1 104 ? 3.304 8.046 -1.229 1.00 95.75 104 MET A O 1
ATOM 850 N N . PHE A 1 105 ? 3.463 6.093 -2.333 1.00 97.38 105 PHE A N 1
ATOM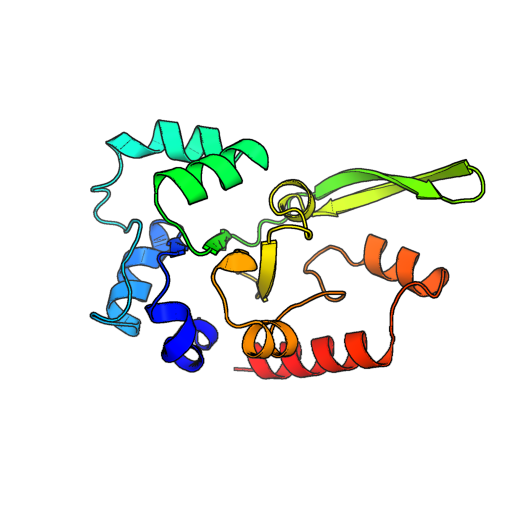 851 C CA . PHE A 1 105 ? 4.012 5.279 -1.251 1.00 97.38 105 PHE A CA 1
ATOM 852 C C . PHE A 1 105 ? 5.407 4.758 -1.639 1.00 97.38 105 PHE A C 1
ATOM 854 O O . PHE A 1 105 ? 5.549 3.581 -2.004 1.00 97.38 105 PHE A O 1
ATOM 861 N N . PRO A 1 106 ? 6.441 5.626 -1.601 1.00 95.25 106 PRO A N 1
ATOM 862 C CA . PRO A 1 106 ? 7.820 5.237 -1.886 1.00 95.25 106 PRO A CA 1
ATOM 863 C C . PRO A 1 106 ? 8.261 4.090 -0.975 1.00 95.25 106 PRO A C 1
ATOM 865 O O . PRO A 1 106 ? 7.997 4.093 0.233 1.00 95.25 106 PRO A O 1
ATOM 868 N N . ARG A 1 107 ? 8.923 3.090 -1.567 1.00 95.19 107 ARG A N 1
ATOM 869 C CA . ARG A 1 107 ? 9.271 1.830 -0.891 1.00 95.19 107 ARG A CA 1
ATOM 870 C C . ARG A 1 107 ? 10.176 2.065 0.303 1.00 95.19 107 ARG A C 1
ATOM 872 O O . ARG A 1 107 ? 10.117 1.310 1.259 1.00 95.19 107 ARG A O 1
ATOM 879 N N . GLU A 1 108 ? 11.002 3.093 0.256 1.00 95.06 108 GLU A N 1
ATOM 880 C CA . GLU A 1 108 ? 11.958 3.468 1.292 1.00 95.06 108 GLU A CA 1
ATOM 881 C C . GLU A 1 108 ? 11.260 3.696 2.643 1.00 95.06 108 GLU A C 1
ATOM 883 O O . GLU A 1 108 ? 11.814 3.354 3.684 1.00 95.06 108 GLU A O 1
ATOM 888 N N . HIS A 1 109 ? 10.016 4.184 2.619 1.00 96.06 109 HIS A N 1
ATOM 889 C CA . HIS A 1 109 ? 9.252 4.545 3.817 1.00 96.06 109 HIS A CA 1
ATOM 890 C C . HIS A 1 109 ? 8.013 3.679 4.039 1.00 96.06 109 HIS A C 1
ATOM 892 O O . HIS A 1 109 ? 7.623 3.448 5.183 1.00 96.06 109 HIS A O 1
ATOM 898 N N . TRP A 1 110 ? 7.409 3.175 2.960 1.00 98.31 110 TRP A N 1
ATOM 899 C CA . TRP A 1 110 ? 6.115 2.503 3.000 1.00 98.31 110 TRP A CA 1
ATOM 900 C C . TRP A 1 110 ? 6.199 1.072 2.481 1.00 98.31 110 TRP A C 1
ATOM 902 O O . TRP A 1 110 ? 6.702 0.801 1.388 1.00 98.31 110 TRP A O 1
ATOM 912 N N . ALA A 1 111 ? 5.633 0.149 3.250 1.00 98.38 111 ALA A N 1
ATOM 913 C CA . ALA A 1 111 ? 5.518 -1.252 2.882 1.00 98.38 111 ALA A CA 1
ATOM 914 C C . ALA A 1 111 ? 4.066 -1.612 2.568 1.00 98.38 111 ALA A C 1
ATOM 916 O O . ALA A 1 111 ? 3.183 -1.404 3.395 1.00 98.38 111 ALA A O 1
ATOM 917 N N . LEU A 1 112 ? 3.830 -2.189 1.389 1.00 98.56 112 LEU A N 1
ATOM 918 C CA . LEU A 1 112 ? 2.550 -2.811 1.050 1.00 98.56 112 LEU A CA 1
ATOM 919 C C . LEU A 1 112 ? 2.479 -4.166 1.756 1.00 98.56 112 LEU A C 1
ATOM 921 O O . LEU A 1 112 ? 3.317 -5.021 1.482 1.00 98.56 112 LEU A O 1
ATOM 925 N N . VAL A 1 113 ? 1.509 -4.376 2.642 1.00 98.06 113 VAL A N 1
ATOM 926 C CA . VAL A 1 113 ? 1.421 -5.613 3.454 1.00 98.06 113 VAL A CA 1
ATOM 927 C C . VAL A 1 113 ? 0.171 -6.439 3.178 1.00 98.06 113 VAL A C 1
ATOM 929 O O . VAL A 1 113 ? 0.122 -7.629 3.485 1.00 98.06 113 VAL A O 1
ATOM 932 N N . TYR A 1 114 ? -0.828 -5.816 2.562 1.00 97.62 114 TYR A N 1
ATOM 933 C CA . TYR A 1 114 ? -2.054 -6.458 2.120 1.00 97.62 114 TYR A CA 1
ATOM 934 C C . TYR A 1 114 ? -2.601 -5.733 0.901 1.00 97.62 114 TYR A C 1
ATOM 936 O O . TYR A 1 114 ? -2.518 -4.504 0.812 1.00 97.62 114 TYR A O 1
ATOM 944 N N . TRP A 1 115 ? -3.186 -6.500 -0.009 1.00 97.31 115 TRP A N 1
ATOM 945 C CA . TRP A 1 115 ? -4.019 -5.979 -1.073 1.00 97.31 115 TRP A CA 1
ATOM 946 C C . TRP A 1 115 ? -5.063 -7.017 -1.489 1.00 97.31 115 TRP A C 1
ATOM 948 O O . TRP A 1 115 ? -4.838 -8.218 -1.353 1.00 97.31 115 TRP A O 1
ATOM 958 N N . ASP A 1 116 ? -6.201 -6.533 -1.968 1.00 95.62 116 ASP A N 1
ATOM 959 C CA . ASP A 1 116 ? -7.222 -7.302 -2.680 1.00 95.62 116 ASP A CA 1
ATOM 960 C C . ASP A 1 116 ? -7.786 -6.443 -3.829 1.00 95.62 116 ASP A C 1
ATOM 962 O O . ASP A 1 116 ? -7.175 -5.453 -4.240 1.00 95.62 116 ASP A O 1
ATOM 966 N N . ASP A 1 117 ? -8.929 -6.825 -4.387 1.00 94.00 117 ASP A N 1
ATOM 967 C CA . ASP A 1 117 ? -9.618 -6.080 -5.442 1.00 94.00 117 ASP A CA 1
ATOM 968 C C . ASP A 1 117 ? -10.132 -4.700 -4.991 1.00 94.00 117 ASP A C 1
ATOM 970 O O . ASP A 1 117 ? -10.367 -3.834 -5.831 1.00 94.00 117 ASP A O 1
ATOM 974 N N . GLN A 1 118 ? -10.277 -4.462 -3.685 1.00 93.88 118 GLN A N 1
ATOM 975 C CA . GLN A 1 118 ? -10.875 -3.242 -3.140 1.00 93.88 118 GLN A CA 1
ATOM 976 C C . GLN A 1 118 ? -9.876 -2.343 -2.419 1.00 93.88 118 GLN A C 1
ATOM 978 O O . GLN A 1 118 ? -10.032 -1.119 -2.435 1.00 93.88 118 GLN A O 1
ATOM 983 N N . ALA A 1 119 ? -8.874 -2.918 -1.762 1.00 95.56 119 ALA A N 1
ATOM 984 C CA . ALA A 1 119 ? -8.060 -2.220 -0.786 1.00 95.56 119 ALA A CA 1
ATOM 985 C C . ALA A 1 119 ? -6.565 -2.485 -0.951 1.00 95.56 119 ALA A C 1
ATOM 987 O O . ALA A 1 119 ? -6.127 -3.564 -1.342 1.00 95.56 119 ALA A O 1
ATOM 988 N N . LEU A 1 120 ? -5.780 -1.483 -0.566 1.00 97.69 120 LEU A N 1
ATOM 989 C CA . LEU A 1 120 ? -4.341 -1.558 -0.351 1.00 97.69 120 LEU A CA 1
ATOM 990 C C . LEU A 1 120 ? -4.063 -1.132 1.088 1.00 97.69 120 LEU A C 1
ATOM 992 O O . LEU A 1 120 ? -4.607 -0.125 1.548 1.00 97.69 120 LEU A O 1
ATOM 996 N N . LEU A 1 121 ? -3.197 -1.866 1.784 1.00 97.88 121 LEU A N 1
ATOM 997 C CA . LEU A 1 121 ? -2.712 -1.487 3.108 1.00 97.88 121 LEU A CA 1
ATOM 998 C C . LEU A 1 121 ? -1.210 -1.224 3.057 1.00 97.88 121 LEU A C 1
ATOM 1000 O O . LEU A 1 121 ? -0.408 -2.150 2.899 1.00 97.88 121 LEU A O 1
ATOM 1004 N N . PHE A 1 122 ? -0.851 0.042 3.239 1.00 98.56 122 PHE A N 1
ATOM 1005 C CA . PHE A 1 122 ? 0.526 0.487 3.405 1.00 98.56 122 PHE A CA 1
ATOM 1006 C C . PHE A 1 122 ? 0.814 0.767 4.870 1.00 98.56 122 PHE A C 1
ATOM 1008 O O . PHE A 1 122 ? 0.026 1.443 5.527 1.00 98.56 122 PHE A O 1
ATOM 1015 N N . LEU A 1 123 ? 1.955 0.301 5.368 1.00 98.50 123 LEU A N 1
ATOM 1016 C CA . LEU A 1 123 ? 2.433 0.617 6.710 1.00 98.50 123 LEU A CA 1
ATOM 1017 C C . LEU A 1 123 ? 3.755 1.376 6.653 1.00 98.50 123 LEU A C 1
ATOM 1019 O O . LEU A 1 123 ? 4.595 1.120 5.786 1.00 98.50 123 LEU A O 1
ATOM 1023 N N . ASP A 1 124 ? 3.921 2.299 7.594 1.00 98.00 124 ASP A N 1
ATOM 1024 C CA . ASP A 1 124 ? 5.183 2.984 7.846 1.00 98.00 124 ASP A CA 1
ATOM 1025 C C . ASP A 1 124 ? 6.182 1.967 8.405 1.00 98.00 124 ASP A C 1
ATOM 1027 O O . ASP A 1 124 ? 5.968 1.382 9.472 1.00 98.00 124 ASP A O 1
ATOM 1031 N N . ARG A 1 125 ? 7.284 1.752 7.681 1.00 97.44 125 ARG A N 1
ATOM 1032 C CA . ARG A 1 125 ? 8.300 0.751 8.040 1.00 97.44 125 ARG A CA 1
ATOM 1033 C C . ARG A 1 125 ? 8.914 1.007 9.415 1.00 97.44 125 ARG A C 1
ATOM 1035 O O . ARG A 1 125 ? 9.334 0.057 10.065 1.00 97.44 125 ARG A O 1
ATOM 1042 N N . SER A 1 126 ? 8.955 2.263 9.863 1.00 96.38 126 SER A N 1
ATOM 1043 C CA . SER A 1 126 ? 9.529 2.646 11.158 1.00 96.38 126 SER A CA 1
ATOM 1044 C C . SER A 1 126 ? 8.620 2.341 12.353 1.00 96.38 126 SER A C 1
ATOM 1046 O O . SER A 1 126 ? 9.081 2.357 13.492 1.00 96.38 126 SER A O 1
ATOM 1048 N N . LYS A 1 127 ? 7.334 2.052 12.110 1.00 96.69 127 LYS A N 1
ATOM 1049 C CA . LYS A 1 127 ? 6.313 1.869 13.156 1.00 96.69 127 LYS A CA 1
ATOM 1050 C C . LYS A 1 127 ? 5.861 0.421 13.326 1.00 96.69 127 LYS A C 1
ATOM 1052 O O . LYS A 1 127 ? 4.955 0.158 14.111 1.00 96.69 127 LYS A O 1
ATOM 1057 N N . VAL A 1 128 ? 6.470 -0.511 12.598 1.00 96.62 128 VAL A N 1
ATOM 1058 C CA . VAL A 1 128 ? 6.082 -1.925 12.579 1.00 96.62 128 VAL A CA 1
ATOM 1059 C C . VAL A 1 128 ? 7.289 -2.792 12.936 1.00 96.62 128 VAL A C 1
ATOM 1061 O O . VAL A 1 128 ? 8.392 -2.498 12.471 1.00 96.62 128 VAL A O 1
ATOM 1064 N N . PRO A 1 129 ? 7.121 -3.877 13.719 1.00 97.25 129 PRO A N 1
ATOM 1065 C CA . PRO A 1 129 ? 8.210 -4.811 13.990 1.00 97.25 129 PRO A CA 1
ATOM 1066 C C . PRO A 1 129 ? 8.829 -5.355 12.696 1.00 97.25 129 PRO A C 1
ATOM 1068 O O . PRO A 1 129 ? 8.119 -5.844 11.815 1.00 97.25 129 PRO A O 1
ATOM 1071 N N . ALA A 1 130 ? 10.159 -5.299 12.588 1.00 96.94 130 ALA A N 1
ATOM 1072 C CA . ALA A 1 130 ? 10.876 -5.680 11.369 1.00 96.94 130 ALA A CA 1
ATOM 1073 C C . ALA A 1 130 ? 10.644 -7.148 10.968 1.00 96.94 130 ALA A C 1
ATOM 1075 O O . ALA A 1 130 ? 10.517 -7.448 9.782 1.00 96.94 130 ALA A O 1
ATOM 1076 N N . GLU A 1 131 ? 10.545 -8.048 11.949 1.00 96.94 131 GLU A N 1
ATOM 1077 C CA . GLU A 1 131 ? 10.248 -9.467 11.727 1.00 96.94 131 GLU A CA 1
ATOM 1078 C C . GLU A 1 131 ? 8.848 -9.665 11.133 1.00 96.94 131 GLU A C 1
ATOM 1080 O O . GLU A 1 131 ? 8.697 -10.319 10.100 1.00 96.94 131 GLU A O 1
ATOM 1085 N N . TRP A 1 132 ? 7.833 -9.025 11.724 1.00 97.50 132 TRP A N 1
ATOM 1086 C CA . TRP A 1 132 ? 6.472 -9.072 11.191 1.00 97.50 132 TRP A CA 1
ATOM 1087 C C . TRP A 1 132 ? 6.433 -8.498 9.772 1.00 97.50 132 TRP A C 1
ATOM 1089 O O . TRP A 1 132 ? 5.818 -9.081 8.880 1.00 97.50 132 TRP A O 1
ATOM 1099 N N . LEU A 1 133 ? 7.146 -7.396 9.529 1.00 97.31 133 LEU A N 1
ATOM 1100 C CA . LEU A 1 133 ? 7.201 -6.777 8.211 1.00 97.31 133 LEU A CA 1
ATOM 1101 C C . LEU A 1 133 ? 7.845 -7.693 7.164 1.00 97.31 133 LEU A C 1
ATOM 1103 O O . LEU A 1 133 ? 7.336 -7.792 6.050 1.00 97.31 133 LEU A O 1
ATOM 1107 N N . ALA A 1 134 ? 8.927 -8.389 7.515 1.00 95.62 134 ALA A N 1
ATOM 1108 C CA . ALA A 1 134 ? 9.593 -9.333 6.621 1.00 95.62 134 ALA A CA 1
ATOM 1109 C C . ALA A 1 134 ? 8.674 -10.493 6.197 1.00 95.62 134 ALA A C 1
ATOM 1111 O O . ALA A 1 134 ? 8.773 -10.955 5.061 1.00 95.62 134 ALA A O 1
ATOM 1112 N N . ALA A 1 135 ? 7.759 -10.922 7.071 1.00 95.69 135 ALA A N 1
ATOM 1113 C CA . ALA A 1 135 ? 6.776 -11.961 6.769 1.00 95.69 135 ALA A CA 1
ATOM 1114 C C . ALA A 1 135 ? 5.586 -11.462 5.919 1.00 95.69 135 ALA A C 1
ATOM 1116 O O . ALA A 1 135 ? 4.951 -12.255 5.218 1.00 95.69 135 ALA A O 1
ATOM 1117 N N . HIS A 1 136 ? 5.281 -10.159 5.958 1.00 97.44 136 HIS A N 1
ATOM 1118 C CA . HIS A 1 136 ? 4.044 -9.603 5.396 1.00 97.44 136 HIS A CA 1
ATOM 1119 C C . HIS A 1 136 ? 4.226 -8.665 4.197 1.00 97.44 136 HIS A C 1
ATOM 1121 O O . HIS A 1 136 ? 3.282 -8.458 3.431 1.00 97.44 136 HIS A O 1
ATOM 1127 N N . GLU A 1 137 ? 5.411 -8.104 3.981 1.00 97.62 137 GLU A N 1
ATOM 1128 C CA . GLU A 1 137 ? 5.652 -7.159 2.891 1.00 97.62 137 GLU A CA 1
ATOM 1129 C C . GLU A 1 137 ? 5.553 -7.830 1.510 1.00 97.62 137 GLU A C 1
ATOM 1131 O O . GLU A 1 137 ? 6.127 -8.887 1.254 1.00 97.62 137 GLU A O 1
ATOM 1136 N N . TYR A 1 138 ? 4.841 -7.175 0.598 1.00 97.94 138 TYR A N 1
ATOM 1137 C CA . TYR A 1 138 ? 4.867 -7.433 -0.835 1.00 97.94 138 TYR A CA 1
ATOM 1138 C C . TYR A 1 138 ? 5.970 -6.594 -1.490 1.00 97.94 138 TYR A C 1
ATOM 1140 O O . TYR A 1 138 ? 5.798 -5.401 -1.786 1.00 97.94 138 TYR A O 1
ATOM 1148 N N . ARG A 1 139 ? 7.134 -7.212 -1.706 1.00 95.69 139 ARG A N 1
ATOM 1149 C CA . ARG A 1 139 ? 8.302 -6.564 -2.315 1.00 95.69 139 ARG A CA 1
ATOM 1150 C C . ARG A 1 139 ? 8.246 -6.609 -3.834 1.00 95.69 139 ARG A C 1
ATOM 1152 O O . ARG A 1 139 ? 8.724 -5.664 -4.465 1.00 95.69 139 ARG A O 1
ATOM 1159 N N . TRP A 1 140 ? 7.670 -7.666 -4.400 1.00 95.94 140 TRP A N 1
ATOM 1160 C CA . TRP A 1 140 ? 7.668 -7.919 -5.841 1.00 95.94 140 TRP A CA 1
ATOM 1161 C C . TRP A 1 140 ? 6.256 -7.976 -6.414 1.00 95.94 140 TRP A C 1
ATOM 1163 O O . TRP A 1 140 ? 5.979 -7.368 -7.447 1.00 95.94 140 TRP A O 1
ATOM 1173 N N . LEU A 1 141 ? 5.354 -8.686 -5.741 1.00 97.06 141 LEU A N 1
ATOM 1174 C CA . LEU A 1 141 ? 3.988 -8.894 -6.185 1.00 97.06 141 LEU A CA 1
ATOM 1175 C C . LEU A 1 141 ? 3.116 -7.693 -5.804 1.00 97.06 141 LEU A C 1
ATOM 1177 O O . LEU A 1 141 ? 2.559 -7.619 -4.710 1.00 97.06 141 LEU A O 1
ATOM 1181 N N . ARG A 1 142 ? 3.002 -6.745 -6.733 1.00 95.88 142 ARG A N 1
ATOM 1182 C CA . ARG A 1 142 ? 2.211 -5.520 -6.591 1.00 95.88 142 ARG A CA 1
ATOM 1183 C C . ARG A 1 142 ? 0.975 -5.553 -7.506 1.00 95.88 142 ARG A C 1
ATOM 1185 O O . ARG A 1 142 ? 1.127 -5.910 -8.679 1.00 95.88 142 ARG A O 1
ATOM 1192 N N . PRO A 1 143 ? -0.224 -5.182 -7.015 1.00 96.75 143 PRO A N 1
ATOM 1193 C CA . PRO A 1 143 ? -1.436 -5.170 -7.833 1.00 96.75 143 PRO A CA 1
ATOM 1194 C C . PRO A 1 143 ? -1.286 -4.237 -9.033 1.00 96.75 143 PRO A C 1
ATOM 1196 O O . PRO A 1 143 ? -0.785 -3.128 -8.913 1.00 96.75 143 PRO A O 1
ATOM 1199 N N . SER A 1 144 ? -1.715 -4.679 -10.213 1.00 95.50 144 SER A N 1
ATOM 1200 C CA . SER A 1 144 ? -1.707 -3.852 -11.432 1.00 95.50 144 SER A CA 1
ATOM 1201 C C . SER A 1 144 ? -0.328 -3.315 -11.875 1.00 95.50 144 SER A C 1
ATOM 1203 O O . SER A 1 144 ? -0.276 -2.430 -12.725 1.00 95.50 144 SER A O 1
ATOM 1205 N N . ASP A 1 145 ? 0.788 -3.867 -11.373 1.00 96.56 145 ASP A N 1
ATOM 1206 C CA . ASP A 1 145 ? 2.173 -3.478 -11.728 1.00 96.56 145 ASP A CA 1
ATOM 1207 C C . ASP A 1 145 ? 2.907 -4.585 -12.519 1.00 96.56 145 ASP A C 1
ATOM 1209 O O . ASP A 1 145 ? 4.132 -4.719 -12.480 1.00 96.56 145 ASP A O 1
ATOM 1213 N N . ALA A 1 146 ? 2.149 -5.428 -13.233 1.00 95.31 146 ALA A N 1
ATOM 1214 C CA . ALA A 1 146 ? 2.678 -6.609 -13.918 1.00 95.31 146 ALA A CA 1
ATOM 1215 C C . ALA A 1 146 ? 3.747 -6.265 -14.968 1.00 95.31 146 ALA A C 1
ATOM 1217 O O . ALA A 1 146 ? 4.719 -7.002 -15.106 1.00 95.31 146 ALA A O 1
ATOM 1218 N N . ALA A 1 147 ? 3.610 -5.139 -15.675 1.00 95.62 147 ALA A N 1
ATOM 1219 C CA . ALA A 1 147 ? 4.591 -4.705 -16.669 1.00 95.62 147 ALA A CA 1
ATOM 1220 C C . ALA A 1 147 ? 5.968 -4.422 -16.040 1.00 95.62 147 ALA A C 1
ATOM 1222 O O . ALA A 1 147 ? 6.986 -4.865 -16.572 1.00 95.62 147 ALA A O 1
ATOM 1223 N N . ALA A 1 148 ? 6.002 -3.750 -14.883 1.00 96.12 148 ALA A N 1
ATOM 1224 C CA . ALA A 1 148 ? 7.243 -3.502 -14.154 1.00 96.12 148 ALA A CA 1
ATOM 1225 C C . ALA A 1 148 ? 7.834 -4.798 -13.580 1.00 96.12 148 ALA A C 1
ATOM 1227 O O . ALA A 1 148 ? 9.047 -4.995 -13.631 1.00 96.12 148 ALA A O 1
ATOM 1228 N N . LEU A 1 149 ? 6.984 -5.708 -13.086 1.00 96.81 149 LEU A N 1
ATOM 1229 C CA . LEU A 1 149 ? 7.430 -7.020 -12.613 1.00 96.81 149 LEU A CA 1
ATOM 1230 C C . LEU A 1 149 ? 8.060 -7.848 -13.744 1.00 96.81 149 LEU A C 1
ATOM 1232 O O . LEU A 1 149 ? 9.112 -8.446 -13.540 1.00 96.81 149 LEU A O 1
ATOM 1236 N N . GLN A 1 150 ? 7.450 -7.870 -14.932 1.00 96.88 150 GLN A N 1
ATOM 1237 C CA . GLN A 1 150 ? 7.989 -8.590 -16.090 1.00 96.88 150 GLN A CA 1
ATOM 1238 C C . GLN A 1 150 ? 9.306 -7.987 -16.584 1.00 96.88 150 GLN A C 1
ATOM 1240 O O . GLN A 1 150 ? 10.239 -8.727 -16.892 1.00 96.88 150 GLN A O 1
ATOM 1245 N N . ASP A 1 151 ? 9.415 -6.656 -16.606 1.00 96.06 151 ASP A N 1
ATOM 1246 C CA . ASP A 1 151 ? 10.676 -5.976 -16.913 1.00 96.06 151 ASP A CA 1
ATOM 1247 C C . ASP A 1 151 ? 11.787 -6.401 -15.939 1.00 96.06 151 ASP A C 1
ATOM 1249 O O . ASP A 1 151 ? 12.848 -6.850 -16.375 1.00 96.06 151 ASP A O 1
ATOM 1253 N N . ALA A 1 152 ? 11.517 -6.367 -14.630 1.00 95.31 152 ALA A N 1
ATOM 1254 C CA . ALA A 1 152 ? 12.474 -6.778 -13.603 1.00 95.31 152 ALA A CA 1
ATOM 1255 C C . ALA A 1 152 ? 12.843 -8.275 -13.680 1.00 95.31 152 ALA A C 1
ATOM 1257 O O . ALA A 1 152 ? 14.007 -8.638 -13.501 1.00 95.31 152 ALA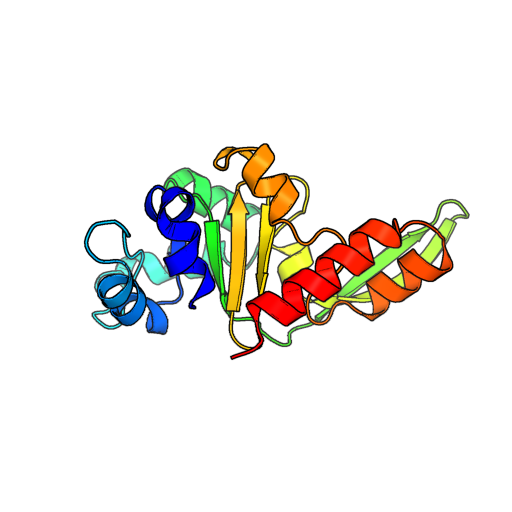 A O 1
ATOM 1258 N N . LEU A 1 153 ? 11.877 -9.151 -13.990 1.00 96.69 153 LEU A N 1
ATOM 1259 C CA . LEU A 1 153 ? 12.112 -10.586 -14.194 1.00 96.69 153 LEU A CA 1
ATOM 1260 C C . LEU A 1 153 ? 13.039 -10.844 -15.384 1.00 96.69 153 LEU A C 1
ATOM 1262 O O . LEU A 1 153 ? 14.003 -11.595 -15.249 1.00 96.69 153 LEU A O 1
ATOM 1266 N N . SER A 1 154 ? 12.793 -10.184 -16.521 1.00 95.25 154 SER A N 1
ATOM 1267 C CA . SER A 1 154 ? 13.616 -10.334 -17.732 1.00 95.25 154 SER A CA 1
ATOM 1268 C C . SER A 1 154 ? 15.078 -9.916 -17.533 1.00 95.25 154 SER A C 1
ATOM 1270 O O . SER A 1 154 ? 15.952 -10.347 -18.280 1.00 95.25 154 SER A O 1
ATOM 1272 N N . ARG A 1 155 ? 15.343 -9.105 -16.502 1.00 93.12 155 ARG A N 1
ATOM 1273 C CA . ARG A 1 155 ? 16.666 -8.583 -16.145 1.00 93.12 155 ARG A CA 1
ATOM 1274 C C . ARG A 1 155 ? 17.325 -9.304 -14.966 1.00 93.12 155 ARG A C 1
ATOM 1276 O O . ARG A 1 155 ? 18.424 -8.927 -14.576 1.00 93.12 155 ARG A O 1
ATOM 1283 N N . GLY A 1 156 ? 16.680 -10.322 -14.391 1.00 95.12 156 GLY A N 1
ATOM 1284 C CA . GLY A 1 156 ? 17.223 -11.062 -13.246 1.00 95.12 156 GLY A CA 1
ATOM 1285 C C . GLY A 1 156 ? 17.268 -10.259 -11.940 1.00 95.12 156 GLY A C 1
ATOM 1286 O O . GLY A 1 156 ? 18.006 -10.608 -11.025 1.00 95.12 156 GLY A O 1
ATOM 1287 N N . GLU A 1 157 ? 16.482 -9.187 -11.832 1.00 94.31 157 GLU A N 1
ATOM 1288 C CA . GLU A 1 157 ? 16.472 -8.289 -10.665 1.00 94.31 157 GLU A CA 1
ATOM 1289 C C . GLU A 1 157 ? 15.574 -8.805 -9.531 1.00 94.31 157 GLU A C 1
ATOM 1291 O O . GLU A 1 157 ? 15.579 -8.268 -8.423 1.00 94.31 157 GLU A O 1
ATOM 1296 N N . VAL A 1 158 ? 14.778 -9.839 -9.811 1.00 96.38 158 VAL A N 1
ATOM 1297 C CA . VAL A 1 158 ? 13.780 -10.399 -8.900 1.00 96.38 158 VAL A CA 1
ATOM 1298 C C . VAL A 1 158 ? 14.272 -11.719 -8.323 1.00 96.38 158 VAL A C 1
ATOM 1300 O O . VAL A 1 158 ? 14.633 -12.644 -9.048 1.00 96.38 158 VAL A O 1
ATOM 1303 N N . GLN A 1 159 ? 14.188 -11.853 -7.001 1.00 95.44 159 GLN A N 1
ATOM 1304 C CA . GLN A 1 159 ? 14.422 -13.128 -6.326 1.00 95.44 159 GLN A CA 1
ATOM 1305 C C . GLN A 1 159 ? 13.209 -14.050 -6.519 1.00 95.44 159 GLN A C 1
ATOM 1307 O O . GLN A 1 159 ? 12.194 -13.900 -5.838 1.00 95.44 159 GLN A O 1
ATOM 1312 N N . LEU A 1 160 ? 13.308 -15.013 -7.442 1.00 95.88 160 LEU A N 1
ATOM 1313 C CA . LEU A 1 160 ? 12.184 -15.877 -7.839 1.00 95.88 160 LEU A CA 1
ATOM 1314 C C . LEU A 1 160 ? 11.540 -16.626 -6.663 1.00 95.88 160 LEU A C 1
ATOM 1316 O O . LEU A 1 160 ? 10.315 -16.688 -6.582 1.00 95.88 160 LEU A O 1
ATOM 1320 N N . GLY A 1 161 ? 12.345 -17.140 -5.726 1.00 96.44 161 GLY A N 1
ATOM 1321 C CA . GLY A 1 161 ? 11.835 -17.813 -4.527 1.00 96.44 161 GLY A CA 1
ATOM 1322 C C . GLY A 1 161 ? 10.986 -16.890 -3.646 1.00 96.44 161 GLY A C 1
ATOM 1323 O O . GLY A 1 161 ? 9.902 -17.275 -3.213 1.00 96.44 161 GLY A O 1
ATOM 1324 N N . ALA A 1 162 ? 11.426 -15.642 -3.451 1.00 95.19 162 ALA A N 1
ATOM 1325 C CA . ALA A 1 162 ? 10.682 -14.645 -2.682 1.00 95.19 162 ALA A CA 1
ATOM 1326 C C . ALA A 1 162 ? 9.377 -14.235 -3.387 1.00 95.19 162 ALA A C 1
ATOM 1328 O O . ALA A 1 162 ? 8.330 -14.163 -2.749 1.00 95.19 162 ALA A O 1
ATOM 1329 N N . LEU A 1 163 ? 9.409 -14.037 -4.711 1.00 97.50 163 LEU A N 1
ATOM 1330 C CA . LEU A 1 163 ? 8.199 -13.765 -5.494 1.00 97.50 163 LEU A CA 1
ATOM 1331 C C . LEU A 1 163 ? 7.191 -14.921 -5.397 1.00 97.50 163 LEU A C 1
ATOM 1333 O O . LEU A 1 163 ? 5.990 -14.684 -5.261 1.00 97.50 163 LEU A O 1
ATOM 1337 N N . GLN A 1 164 ? 7.658 -16.169 -5.464 1.00 97.88 164 GLN A N 1
ATOM 1338 C CA . GLN A 1 164 ? 6.778 -17.328 -5.348 1.00 97.88 164 GLN A CA 1
ATOM 1339 C C . GLN A 1 164 ? 6.151 -17.422 -3.951 1.00 97.88 164 GLN A C 1
ATOM 1341 O O . GLN A 1 164 ? 4.952 -17.680 -3.846 1.00 97.88 164 GLN A O 1
ATOM 1346 N N . ALA A 1 165 ? 6.921 -17.149 -2.894 1.00 97.00 165 ALA A N 1
ATOM 1347 C CA . ALA A 1 165 ? 6.398 -17.080 -1.532 1.00 97.00 165 ALA A CA 1
ATOM 1348 C C . ALA A 1 165 ? 5.313 -15.995 -1.388 1.00 97.00 165 ALA A C 1
ATOM 1350 O O . ALA A 1 165 ? 4.256 -16.258 -0.814 1.00 97.00 165 ALA A O 1
ATOM 1351 N N . GLU A 1 166 ? 5.518 -14.807 -1.973 1.00 97.75 166 GLU A N 1
ATOM 1352 C CA . GLU A 1 166 ? 4.502 -13.744 -2.001 1.00 97.75 166 GLU A CA 1
ATOM 1353 C C . GLU A 1 166 ? 3.225 -14.173 -2.737 1.00 97.75 166 GLU A C 1
ATOM 1355 O O . GLU A 1 166 ? 2.130 -13.900 -2.253 1.00 97.75 166 GLU A O 1
ATOM 1360 N N . ARG A 1 167 ? 3.334 -14.882 -3.870 1.00 97.31 167 ARG A N 1
ATOM 1361 C CA . ARG A 1 167 ? 2.170 -15.394 -4.621 1.00 97.31 167 ARG A CA 1
ATOM 1362 C C . ARG A 1 167 ? 1.365 -16.418 -3.832 1.00 97.31 167 ARG A C 1
ATOM 1364 O O . ARG A 1 167 ? 0.141 -16.315 -3.789 1.00 97.31 167 ARG A O 1
ATOM 1371 N N . VAL A 1 168 ? 2.040 -17.385 -3.206 1.00 97.06 168 VAL A N 1
ATOM 1372 C CA . VAL A 1 168 ? 1.385 -18.401 -2.366 1.00 97.06 168 VAL A CA 1
ATOM 1373 C C . VAL A 1 168 ? 0.675 -17.730 -1.192 1.00 97.06 168 VAL A C 1
ATOM 1375 O O . VAL A 1 168 ? -0.504 -17.990 -0.956 1.00 97.06 168 VAL A O 1
ATOM 1378 N N . ARG A 1 169 ? 1.363 -16.809 -0.506 1.00 95.31 169 ARG A N 1
ATOM 1379 C CA . ARG A 1 169 ? 0.791 -16.041 0.604 1.00 95.31 169 ARG A CA 1
ATOM 1380 C C . ARG A 1 169 ? -0.416 -15.220 0.162 1.00 95.31 169 ARG A C 1
ATOM 1382 O O . ARG A 1 169 ? -1.439 -15.270 0.834 1.00 95.31 169 ARG A O 1
ATOM 1389 N N . HIS A 1 170 ? -0.332 -14.524 -0.969 1.00 96.31 170 HIS A N 1
ATOM 1390 C CA . HIS A 1 170 ? -1.452 -13.755 -1.508 1.00 96.31 170 HIS A CA 1
ATOM 1391 C C . HIS A 1 170 ? -2.666 -14.641 -1.805 1.00 96.31 170 HIS A C 1
ATOM 1393 O O . HIS A 1 170 ? -3.782 -14.303 -1.413 1.00 96.31 170 HIS A O 1
ATOM 1399 N N . GLY A 1 171 ? -2.451 -15.800 -2.438 1.00 94.75 171 GLY A N 1
ATOM 1400 C CA . GLY A 1 171 ? -3.514 -16.773 -2.696 1.00 94.75 171 GLY A CA 1
ATOM 1401 C C . GLY A 1 171 ? -4.191 -17.242 -1.408 1.00 94.75 171 GLY A C 1
ATOM 1402 O O . GLY A 1 171 ? -5.410 -17.195 -1.312 1.00 94.75 171 GLY A O 1
ATOM 1403 N N . ALA A 1 172 ? -3.414 -17.598 -0.383 1.00 91.62 172 ALA A N 1
ATOM 1404 C CA . ALA A 1 172 ? -3.955 -18.004 0.916 1.00 91.62 172 ALA A CA 1
ATOM 1405 C C . ALA A 1 172 ? -4.668 -16.861 1.665 1.00 91.62 172 ALA A C 1
ATOM 1407 O O . ALA A 1 172 ? -5.628 -17.101 2.387 1.00 91.62 172 ALA A O 1
ATOM 1408 N N . GLN A 1 173 ? -4.207 -15.615 1.512 1.00 88.50 173 GLN A N 1
ATOM 1409 C CA . GLN A 1 173 ? -4.805 -14.446 2.165 1.00 88.50 173 GLN A CA 1
ATOM 1410 C C . GLN A 1 173 ? -6.121 -13.988 1.521 1.00 88.50 173 GLN A C 1
ATOM 1412 O O . GLN A 1 173 ? -6.919 -13.344 2.203 1.00 88.50 173 GLN A O 1
ATOM 1417 N N . THR A 1 174 ? -6.321 -14.275 0.232 1.00 87.19 174 THR A N 1
ATOM 1418 C CA . THR A 1 174 ? -7.483 -13.816 -0.552 1.00 87.19 174 THR A CA 1
ATOM 1419 C C . THR A 1 174 ? -8.464 -14.931 -0.911 1.00 87.19 174 THR A C 1
ATOM 1421 O O . THR A 1 174 ? -9.600 -14.631 -1.281 1.00 87.19 174 THR A O 1
ATOM 1424 N N . ALA A 1 175 ? -8.074 -16.200 -0.755 1.00 77.06 175 ALA A N 1
ATOM 1425 C CA . ALA A 1 175 ? -8.995 -17.327 -0.784 1.00 77.06 175 ALA A CA 1
ATOM 1426 C C . ALA A 1 175 ? -10.014 -17.183 0.359 1.00 77.06 175 ALA A C 1
ATOM 1428 O O . ALA A 1 175 ? -9.637 -17.086 1.528 1.00 77.06 175 ALA A O 1
ATOM 1429 N N . ARG A 1 176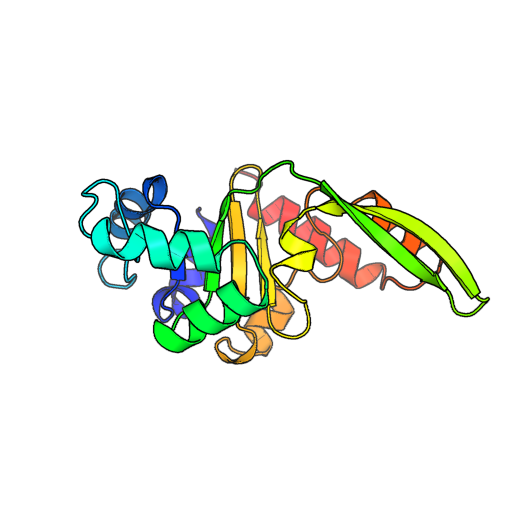 ? -11.296 -17.105 -0.004 1.00 55.88 176 ARG A N 1
ATOM 1430 C CA . ARG A 1 176 ? -12.430 -17.131 0.925 1.00 55.88 176 ARG A CA 1
ATOM 1431 C C . ARG A 1 176 ? -12.854 -18.562 1.198 1.00 55.88 176 ARG A C 1
ATOM 1433 O O . ARG A 1 176 ? -12.873 -19.341 0.220 1.00 55.88 176 ARG A O 1
#

pLDDT: mean 93.71, std 5.12, range [55.88, 98.56]